Protein AF-R9IZW2-F1 (afdb_monomer)

Radius of gyration: 14.38 Å; Cα contacts (8 Å, |Δi|>4): 57; chains: 1; bounding box: 37×34×37 Å

Structure (mmCIF, N/CA/C/O backbone):
data_AF-R9IZW2-F1
#
_entry.id   AF-R9IZW2-F1
#
loop_
_atom_site.group_PDB
_atom_site.id
_atom_site.type_symbol
_atom_site.label_atom_id
_atom_site.label_alt_id
_atom_site.label_comp_id
_atom_site.label_asym_id
_atom_site.label_entity_id
_atom_site.label_seq_id
_atom_site.pdbx_PDB_ins_code
_atom_site.Cartn_x
_atom_site.Cartn_y
_atom_site.Cartn_z
_atom_site.occupancy
_atom_site.B_iso_or_equiv
_atom_site.auth_seq_id
_atom_site.auth_comp_id
_atom_site.auth_asym_id
_atom_site.auth_atom_id
_atom_site.pdbx_PDB_model_num
ATOM 1 N N . MET A 1 1 ? -7.481 19.840 -6.670 1.00 60.78 1 MET A N 1
ATOM 2 C CA . MET A 1 1 ? -6.842 18.845 -5.778 1.00 60.78 1 MET A CA 1
ATOM 3 C C . MET A 1 1 ? -7.877 17.774 -5.463 1.00 60.78 1 MET A C 1
ATOM 5 O O . MET A 1 1 ? -8.920 18.126 -4.925 1.00 60.78 1 MET A O 1
ATOM 9 N N . PHE A 1 2 ? -7.641 16.519 -5.853 1.00 75.00 2 PHE A N 1
ATOM 10 C CA . PHE A 1 2 ? -8.542 15.389 -5.583 1.00 75.00 2 PHE A CA 1
ATOM 11 C C . PHE A 1 2 ? -8.505 15.033 -4.088 1.00 75.00 2 PHE A C 1
ATOM 13 O O . PHE A 1 2 ? -7.742 14.168 -3.663 1.00 75.00 2 PHE A O 1
ATOM 20 N N . LYS A 1 3 ? -9.286 15.750 -3.272 1.00 78.25 3 LYS A N 1
ATOM 21 C CA . LYS A 1 3 ? -9.297 15.588 -1.806 1.00 78.25 3 LYS A CA 1
ATOM 22 C C . LYS A 1 3 ? -9.733 14.184 -1.370 1.00 78.25 3 LYS A C 1
ATOM 24 O O . LYS A 1 3 ? -9.264 13.702 -0.345 1.00 78.25 3 LYS A O 1
ATOM 29 N N . ASP A 1 4 ? -10.552 13.519 -2.181 1.00 90.88 4 ASP A N 1
ATOM 30 C CA . ASP A 1 4 ? -11.121 12.205 -1.882 1.00 90.88 4 ASP A CA 1
ATOM 31 C C . ASP A 1 4 ? -10.347 11.017 -2.462 1.00 90.88 4 ASP A C 1
ATOM 33 O O . ASP A 1 4 ? -10.679 9.882 -2.137 1.00 90.88 4 ASP A O 1
ATOM 37 N N . ALA A 1 5 ? -9.301 11.227 -3.273 1.00 92.19 5 ALA A N 1
ATOM 38 C CA . ALA A 1 5 ? -8.652 10.128 -4.002 1.00 92.19 5 ALA A CA 1
ATOM 39 C C . ALA A 1 5 ? -8.190 8.985 -3.083 1.00 92.19 5 ALA A C 1
ATOM 41 O O . ALA A 1 5 ? -8.468 7.822 -3.346 1.00 92.19 5 ALA A O 1
ATOM 42 N N . THR A 1 6 ? -7.537 9.306 -1.961 1.00 94.69 6 THR A N 1
ATOM 43 C CA . THR A 1 6 ? -7.060 8.263 -1.036 1.00 94.69 6 THR A CA 1
ATOM 44 C C . THR A 1 6 ? -8.187 7.556 -0.288 1.00 94.69 6 THR A C 1
ATOM 46 O O . THR A 1 6 ? -7.997 6.427 0.143 1.00 94.69 6 THR A O 1
ATOM 49 N N . ARG A 1 7 ? -9.342 8.207 -0.113 1.00 95.62 7 ARG A N 1
ATOM 50 C CA . ARG A 1 7 ? -10.533 7.572 0.455 1.00 95.62 7 ARG A CA 1
ATOM 51 C C . ARG A 1 7 ? -11.122 6.602 -0.564 1.00 95.62 7 ARG A C 1
ATOM 53 O O . ARG A 1 7 ? -11.255 5.435 -0.248 1.00 95.62 7 ARG A O 1
ATOM 60 N N . MET A 1 8 ? -11.328 7.048 -1.804 1.00 95.81 8 MET A N 1
ATOM 61 C CA . MET A 1 8 ? -11.864 6.211 -2.884 1.00 95.81 8 MET A CA 1
ATOM 62 C C . MET A 1 8 ? -11.044 4.933 -3.111 1.00 95.81 8 MET A C 1
ATOM 64 O O . MET A 1 8 ? -11.619 3.863 -3.254 1.00 95.81 8 MET A O 1
ATOM 68 N N . VAL A 1 9 ? -9.708 5.028 -3.103 1.00 96.31 9 VAL A N 1
ATOM 69 C CA . VAL A 1 9 ? -8.839 3.844 -3.243 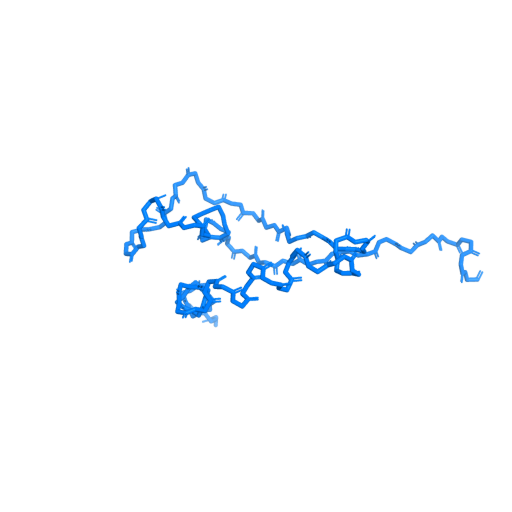1.00 96.31 9 VAL A CA 1
ATOM 70 C C . VAL A 1 9 ? -8.994 2.892 -2.056 1.00 96.31 9 VAL A C 1
ATOM 72 O O . VAL A 1 9 ? -9.111 1.688 -2.252 1.00 96.31 9 VAL A O 1
ATOM 75 N N . ARG A 1 10 ? -9.019 3.412 -0.823 1.00 97.38 10 ARG A N 1
ATOM 76 C CA . ARG A 1 10 ? -9.182 2.581 0.380 1.00 97.38 10 ARG A CA 1
ATOM 77 C C . ARG A 1 10 ? -10.548 1.911 0.432 1.00 97.38 10 ARG A C 1
ATOM 79 O O . ARG A 1 10 ? -10.602 0.728 0.734 1.00 97.38 10 ARG A O 1
ATOM 86 N N . ASP A 1 11 ? -11.609 2.652 0.124 1.00 97.81 11 ASP A N 1
ATOM 87 C CA . ASP A 1 11 ? -12.978 2.137 0.100 1.00 97.81 11 ASP A CA 1
ATOM 88 C C . ASP A 1 11 ? -13.066 0.962 -0.890 1.00 97.81 11 ASP A C 1
ATOM 90 O O . ASP A 1 11 ? -13.536 -0.112 -0.528 1.00 97.81 11 ASP A O 1
ATOM 94 N N . TYR A 1 12 ? -12.475 1.106 -2.083 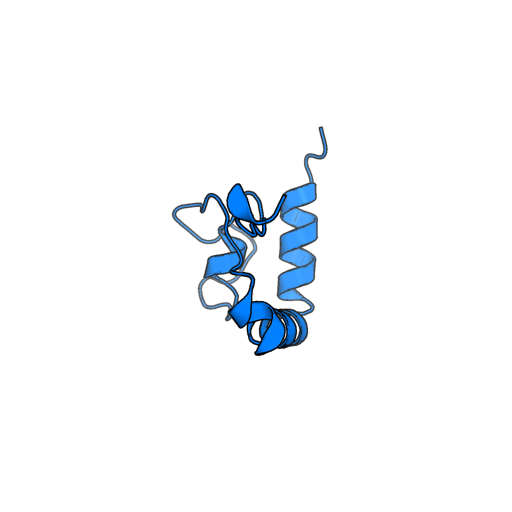1.00 97.81 12 TYR A N 1
ATOM 95 C CA . TYR A 1 12 ? -12.440 0.026 -3.071 1.00 97.81 12 TYR A CA 1
ATOM 96 C C . TYR A 1 12 ? -11.628 -1.192 -2.606 1.00 97.81 12 TYR A C 1
ATOM 98 O O . TYR A 1 12 ? -12.055 -2.322 -2.823 1.00 97.81 12 TYR A O 1
ATOM 106 N N . ILE A 1 13 ? -10.475 -0.987 -1.954 1.00 97.88 13 ILE A N 1
ATOM 107 C CA . ILE A 1 13 ? -9.667 -2.087 -1.395 1.00 97.88 13 ILE A CA 1
ATOM 108 C C . ILE A 1 13 ? -10.446 -2.844 -0.312 1.00 97.88 13 ILE A C 1
ATOM 110 O O . ILE A 1 13 ? -10.364 -4.064 -0.256 1.00 97.88 13 ILE A O 1
ATOM 114 N N . VAL A 1 14 ? -11.199 -2.143 0.540 1.00 98.00 14 VAL A N 1
ATOM 115 C CA . VAL A 1 14 ? -12.023 -2.773 1.586 1.00 98.00 14 VAL A CA 1
ATOM 116 C C . VAL A 1 14 ? -13.152 -3.595 0.975 1.00 98.00 14 VAL A C 1
ATOM 118 O O . VAL A 1 14 ? -13.362 -4.737 1.368 1.00 98.00 14 VAL A O 1
ATOM 121 N N . GLU A 1 15 ? -13.853 -3.039 -0.012 1.00 98.19 15 GLU A N 1
ATOM 122 C CA . GLU A 1 15 ? -14.950 -3.732 -0.695 1.00 98.19 15 GLU A CA 1
ATOM 123 C C . GLU A 1 15 ? -14.467 -4.930 -1.532 1.00 98.19 15 GLU A C 1
ATOM 125 O O . GLU A 1 15 ? -15.227 -5.872 -1.742 1.00 98.19 15 GLU A O 1
ATOM 130 N N . ASN A 1 16 ? -13.207 -4.916 -1.983 1.00 98.31 16 ASN A N 1
ATOM 131 C CA . ASN A 1 16 ? 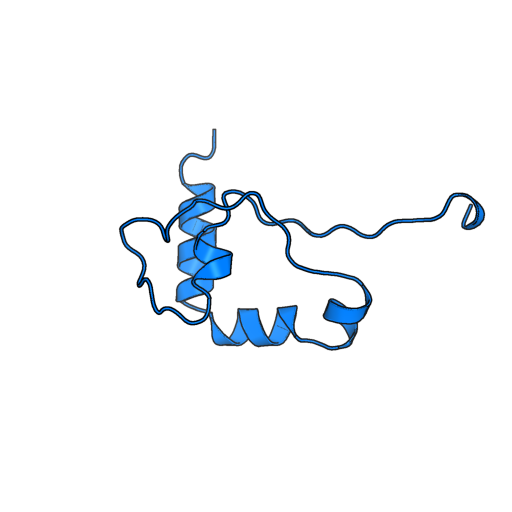-12.649 -5.891 -2.927 1.00 98.31 16 ASN A CA 1
ATOM 132 C C . ASN A 1 16 ? -11.334 -6.514 -2.423 1.00 98.31 16 ASN A C 1
ATOM 134 O O . ASN A 1 16 ? -10.408 -6.754 -3.202 1.00 98.31 16 ASN A O 1
ATOM 138 N N . GLY A 1 17 ? -11.239 -6.784 -1.117 1.00 97.62 17 GLY A N 1
ATOM 139 C CA . GLY A 1 17 ? -10.006 -7.266 -0.483 1.00 97.62 17 GLY A CA 1
ATOM 140 C C . GLY A 1 17 ? -9.470 -8.570 -1.082 1.00 97.62 17 GLY A C 1
ATOM 141 O O . GLY A 1 17 ? -8.276 -8.688 -1.325 1.00 97.62 17 GLY A O 1
ATOM 142 N N . GLU A 1 18 ? -10.339 -9.533 -1.398 1.00 97.94 18 GLU A N 1
ATOM 143 C CA . GLU A 1 18 ? -9.920 -10.804 -2.013 1.00 97.94 18 GLU A CA 1
ATOM 144 C C . GLU A 1 18 ? -9.342 -10.622 -3.424 1.00 97.94 18 GLU A C 1
ATOM 146 O O . GLU A 1 18 ? -8.361 -11.270 -3.787 1.00 97.94 18 GLU A O 1
ATOM 151 N N . GLU A 1 19 ? -9.933 -9.731 -4.227 1.00 98.25 19 GLU A N 1
ATOM 152 C CA . GLU A 1 19 ? -9.411 -9.406 -5.555 1.00 98.25 19 GLU A CA 1
ATOM 153 C C . GLU A 1 19 ? -8.056 -8.707 -5.454 1.00 98.25 19 GLU A C 1
ATOM 155 O O . GLU A 1 19 ? -7.149 -9.037 -6.218 1.00 98.25 19 GLU A O 1
ATOM 160 N N . TRP A 1 20 ? -7.911 -7.790 -4.494 1.00 97.88 20 TRP A N 1
ATOM 161 C CA . TRP A 1 20 ? -6.637 -7.149 -4.199 1.00 97.88 20 TRP A CA 1
ATOM 162 C C . TRP A 1 20 ? -5.553 -8.192 -3.916 1.00 97.88 20 TRP A C 1
ATOM 164 O O . TRP A 1 20 ? -4.561 -8.219 -4.640 1.00 97.88 20 TRP A O 1
ATOM 174 N N . GLU A 1 21 ? -5.773 -9.086 -2.943 1.00 97.69 21 GLU A N 1
ATOM 175 C CA . GLU A 1 21 ? -4.821 -10.151 -2.582 1.00 97.69 21 GLU A CA 1
ATOM 176 C C . GLU A 1 21 ? -4.470 -11.032 -3.780 1.00 97.69 21 GLU A C 1
ATOM 178 O O . GLU A 1 21 ? -3.299 -11.297 -4.034 1.00 97.69 21 GLU A O 1
ATOM 183 N N . ARG A 1 22 ? -5.474 -11.438 -4.565 1.00 98.38 22 ARG A N 1
ATOM 184 C CA . ARG A 1 22 ? -5.261 -12.261 -5.760 1.00 98.38 22 ARG A CA 1
ATOM 185 C C . ARG A 1 22 ? -4.350 -11.580 -6.780 1.00 98.38 22 ARG A C 1
ATOM 187 O O . ARG A 1 22 ? -3.560 -12.265 -7.413 1.00 98.38 22 ARG A O 1
ATOM 194 N N . ILE A 1 23 ? -4.482 -10.267 -6.972 1.00 97.69 23 ILE A N 1
ATOM 195 C CA . ILE A 1 23 ? -3.662 -9.518 -7.933 1.00 97.69 23 ILE A CA 1
ATOM 196 C C . ILE A 1 23 ? -2.238 -9.349 -7.406 1.00 97.69 23 ILE A C 1
ATOM 198 O O . ILE A 1 23 ? -1.289 -9.598 -8.141 1.00 97.69 23 ILE A O 1
ATOM 202 N N . ILE A 1 24 ? -2.079 -8.921 -6.150 1.00 97.25 24 ILE A N 1
ATOM 203 C CA . ILE A 1 24 ? -0.752 -8.598 -5.607 1.00 97.25 24 ILE A CA 1
ATOM 204 C C . ILE A 1 24 ? 0.098 -9.837 -5.315 1.00 97.25 24 ILE A C 1
ATOM 206 O O . ILE A 1 24 ? 1.316 -9.711 -5.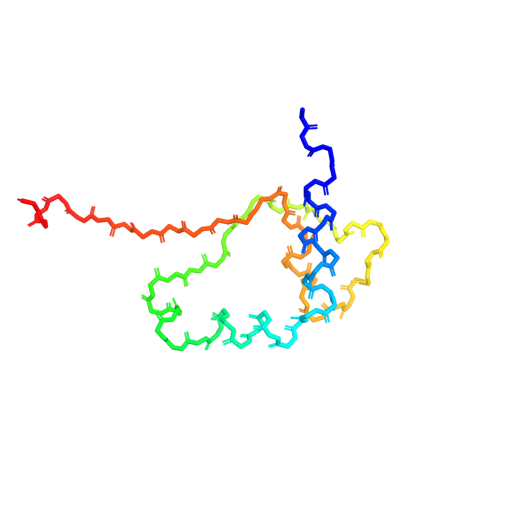264 1.00 97.25 24 ILE A O 1
ATOM 210 N N . HIS A 1 25 ? -0.539 -10.999 -5.145 1.00 97.69 25 HIS A N 1
ATOM 211 C CA . HIS A 1 25 ? 0.108 -12.297 -4.949 1.00 97.69 25 HIS A CA 1
ATOM 212 C C . HIS A 1 25 ? 0.069 -13.184 -6.201 1.00 97.69 25 HIS A C 1
ATOM 214 O O . HIS A 1 25 ? 0.376 -14.376 -6.129 1.00 97.69 25 HIS A O 1
ATOM 220 N N . ASP A 1 26 ? -0.314 -12.637 -7.360 1.00 98.50 26 ASP A N 1
ATOM 221 C CA . ASP A 1 26 ? -0.121 -13.347 -8.622 1.00 98.50 26 ASP A CA 1
ATOM 222 C C . ASP A 1 26 ? 1.391 -13.532 -8.867 1.00 98.50 26 ASP A C 1
ATOM 224 O O . ASP A 1 26 ? 2.142 -12.555 -8.765 1.00 98.50 26 ASP A O 1
ATOM 228 N N . PRO A 1 27 ? 1.872 -14.745 -9.203 1.00 98.12 27 PRO A N 1
ATOM 229 C CA . PRO A 1 27 ? 3.302 -14.991 -9.373 1.00 98.12 27 PRO A CA 1
ATOM 230 C C . PRO A 1 27 ? 3.977 -14.085 -10.408 1.00 98.12 27 PRO A C 1
ATOM 232 O O . PRO A 1 27 ? 5.141 -13.726 -10.237 1.00 98.12 27 PRO A O 1
ATOM 235 N N . GLU A 1 28 ? 3.273 -13.703 -11.478 1.00 97.31 28 GLU A N 1
ATOM 236 C CA . GLU A 1 28 ? 3.833 -12.811 -12.495 1.00 97.31 28 GLU A CA 1
ATOM 237 C C . GLU A 1 28 ? 3.828 -11.354 -12.012 1.00 97.31 28 GLU A C 1
ATOM 239 O O . GLU A 1 28 ? 4.713 -10.585 -12.383 1.00 97.31 28 GLU A O 1
ATOM 244 N N . PHE A 1 29 ? 2.893 -10.978 -11.132 1.00 97.81 29 PHE A N 1
ATOM 245 C CA . PHE A 1 29 ? 2.931 -9.683 -10.455 1.00 97.81 29 PHE A CA 1
ATOM 246 C C . PHE A 1 29 ? 4.122 -9.602 -9.498 1.00 97.81 29 PHE A C 1
ATOM 248 O O . PHE A 1 29 ? 4.941 -8.700 -9.644 1.00 97.81 29 PHE A O 1
ATOM 255 N N . GLU A 1 30 ? 4.269 -10.549 -8.567 1.00 97.12 30 GLU A N 1
ATOM 256 C CA . GLU A 1 30 ? 5.337 -10.532 -7.550 1.00 97.12 30 GLU A CA 1
ATOM 257 C C . GLU A 1 30 ? 6.744 -10.624 -8.151 1.00 97.12 30 GLU A C 1
ATOM 259 O O . GLU A 1 30 ? 7.706 -10.092 -7.596 1.00 97.12 30 GLU A O 1
ATOM 264 N N . LYS A 1 31 ? 6.872 -11.266 -9.316 1.00 96.56 31 LYS A N 1
ATOM 265 C CA . LYS A 1 31 ? 8.122 -11.331 -10.080 1.00 96.56 31 LYS A CA 1
ATOM 266 C C . LYS A 1 31 ? 8.636 -9.954 -10.499 1.00 96.56 31 LYS A C 1
ATOM 268 O O . LYS A 1 31 ? 9.847 -9.775 -10.618 1.00 96.56 31 LYS A O 1
ATOM 273 N N . TYR A 1 32 ? 7.737 -9.005 -10.752 1.00 96.38 32 TYR A N 1
ATOM 274 C CA . TYR A 1 32 ? 8.083 -7.703 -11.322 1.00 96.38 32 TYR A CA 1
ATOM 275 C C . TYR A 1 32 ? 7.773 -6.524 -10.409 1.00 96.38 32 TYR A C 1
ATOM 277 O O . TYR A 1 32 ? 8.418 -5.483 -10.518 1.00 96.38 32 TYR A O 1
ATOM 285 N N . PHE A 1 33 ? 6.796 -6.667 -9.521 1.00 97.50 33 PHE A N 1
ATOM 286 C CA . PHE A 1 33 ? 6.219 -5.565 -8.780 1.00 97.50 33 PHE A CA 1
ATOM 287 C C . PHE A 1 33 ? 6.013 -5.911 -7.312 1.00 97.50 33 PHE A C 1
ATOM 289 O O . PHE A 1 33 ? 5.758 -7.039 -6.902 1.00 97.50 33 PHE A O 1
ATOM 296 N N . THR A 1 34 ? 6.059 -4.870 -6.496 1.00 96.12 34 THR A N 1
ATOM 297 C CA . THR A 1 34 ? 5.575 -4.891 -5.121 1.00 96.12 34 THR A CA 1
ATOM 298 C C . THR A 1 34 ? 4.855 -3.577 -4.891 1.00 96.12 34 THR A C 1
ATOM 300 O O . THR A 1 34 ? 5.335 -2.523 -5.314 1.00 96.12 34 THR A O 1
ATOM 303 N N . VAL A 1 35 ? 3.695 -3.615 -4.235 1.00 97.50 35 VAL A N 1
ATOM 304 C CA . VAL A 1 35 ? 2.949 -2.387 -3.952 1.00 97.50 35 VAL A CA 1
ATOM 305 C C . VAL A 1 35 ? 3.708 -1.556 -2.926 1.00 97.50 35 VAL A C 1
ATOM 307 O O . VAL A 1 35 ? 3.883 -1.964 -1.778 1.00 97.50 35 VAL A O 1
ATOM 310 N N . GLN A 1 36 ? 4.122 -0.357 -3.325 1.00 96.75 36 GLN A N 1
ATOM 311 C CA . GLN A 1 36 ? 4.834 0.579 -2.467 1.00 96.75 36 GLN A CA 1
ATOM 312 C C . GLN A 1 36 ? 4.012 1.838 -2.201 1.00 96.75 36 GLN A C 1
ATOM 314 O O . GLN A 1 36 ? 3.078 2.194 -2.922 1.00 96.75 36 GLN A O 1
ATOM 319 N N . GLY A 1 37 ? 4.359 2.531 -1.120 1.00 95.00 37 GLY A N 1
ATOM 320 C CA . GLY A 1 37 ? 3.611 3.689 -0.665 1.00 95.00 37 GLY A CA 1
ATOM 321 C C . GLY A 1 37 ? 4.239 4.352 0.547 1.00 95.00 37 GLY A C 1
ATOM 322 O O . GLY A 1 37 ? 4.887 3.714 1.372 1.00 95.00 37 GLY A O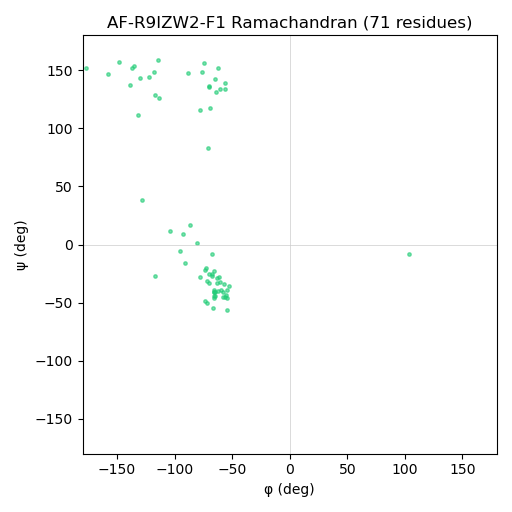 1
ATOM 323 N N . THR A 1 38 ? 4.020 5.660 0.700 1.00 95.62 38 THR A N 1
ATOM 324 C CA . THR A 1 38 ? 4.324 6.313 1.979 1.00 95.62 38 THR A CA 1
ATOM 325 C C . THR A 1 38 ? 3.204 6.000 2.963 1.00 95.62 38 THR A C 1
ATOM 327 O O . THR A 1 38 ? 2.059 6.400 2.757 1.00 95.62 38 THR A O 1
ATOM 330 N N . ALA A 1 39 ? 3.518 5.278 4.035 1.00 95.50 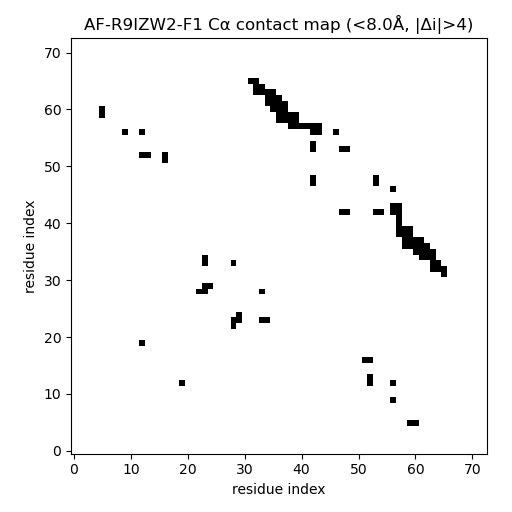39 ALA A N 1
ATOM 331 C CA . ALA A 1 39 ? 2.529 4.823 5.006 1.00 95.50 39 ALA A CA 1
ATOM 332 C C . ALA A 1 39 ? 2.281 5.834 6.140 1.00 95.50 39 ALA A C 1
ATOM 334 O O . ALA A 1 39 ? 3.164 6.578 6.579 1.00 95.50 39 ALA A O 1
ATOM 335 N N . LEU A 1 40 ? 1.048 5.860 6.638 1.00 96.56 40 LEU A N 1
ATOM 336 C CA . LEU A 1 40 ? 0.684 6.417 7.937 1.00 96.56 40 LEU A CA 1
ATOM 337 C C . LEU A 1 40 ? 1.127 5.469 9.061 1.00 96.56 40 LEU A C 1
ATOM 339 O O . LEU A 1 40 ? 1.229 4.263 8.872 1.00 96.56 40 LEU A O 1
ATOM 343 N N . LYS A 1 41 ? 1.321 6.004 10.274 1.00 97.12 41 LYS A N 1
ATOM 344 C CA . LYS A 1 41 ? 1.668 5.185 11.454 1.00 97.12 41 LYS A CA 1
ATOM 345 C C . LYS A 1 41 ? 0.540 4.248 11.900 1.00 97.12 41 LYS A C 1
ATOM 347 O O . LYS A 1 41 ? 0.798 3.250 12.559 1.00 97.12 41 LYS A O 1
ATOM 352 N N . LYS A 1 42 ? -0.711 4.614 11.623 1.00 97.25 42 LYS A N 1
ATOM 353 C CA . LYS A 1 42 ? -1.919 3.895 12.043 1.00 97.25 42 LYS A CA 1
ATOM 354 C C . LYS A 1 42 ? -2.875 3.801 10.862 1.00 97.25 42 LYS A C 1
ATOM 356 O O . LYS A 1 42 ? -2.856 4.682 10.001 1.00 97.25 42 LYS A O 1
ATOM 361 N N . VAL A 1 43 ? -3.714 2.768 10.871 1.00 97.19 43 VAL A N 1
ATOM 362 C CA . VAL A 1 43 ? -4.867 2.672 9.968 1.00 97.19 43 VAL A CA 1
ATOM 363 C C . VAL A 1 43 ? -5.742 3.927 10.157 1.00 97.19 43 VAL A C 1
ATOM 365 O O . VAL A 1 43 ? -5.941 4.340 11.308 1.00 97.19 43 VAL A O 1
ATOM 368 N N . PRO A 1 44 ? -6.199 4.592 9.077 1.00 96.31 44 PRO A N 1
ATOM 369 C CA . PRO A 1 44 ? -7.020 5.793 9.197 1.00 96.31 44 PRO A CA 1
ATOM 370 C C . PRO A 1 44 ? -8.349 5.521 9.913 1.00 96.31 44 PRO A C 1
ATOM 372 O O . PRO A 1 44 ? -8.890 4.421 9.859 1.00 96.31 44 PRO A O 1
ATOM 375 N N . VAL A 1 45 ? -8.891 6.545 10.576 1.00 95.31 45 VAL A N 1
ATOM 376 C CA . VAL A 1 45 ? -10.210 6.463 11.222 1.00 95.31 45 VAL A CA 1
ATOM 377 C C . VAL A 1 45 ? -11.278 6.163 10.167 1.00 95.31 45 VAL A C 1
ATOM 379 O O . VAL A 1 45 ? -11.285 6.804 9.119 1.00 95.31 45 VAL A O 1
ATOM 382 N N . GLY A 1 46 ? -12.168 5.213 10.462 1.00 95.06 46 GLY A N 1
ATOM 383 C CA . GLY A 1 46 ? -13.201 4.734 9.535 1.00 95.06 46 GLY A CA 1
ATOM 384 C C . GLY A 1 46 ? -12.894 3.374 8.902 1.00 95.06 46 GLY A C 1
ATOM 385 O O . GLY A 1 46 ? -13.784 2.797 8.294 1.00 95.06 46 GLY A O 1
ATOM 386 N N . TYR A 1 47 ? -11.684 2.842 9.098 1.00 96.75 47 TYR A N 1
ATOM 387 C CA . TYR A 1 47 ? -11.292 1.505 8.652 1.00 96.75 47 TYR A CA 1
ATOM 388 C C . TYR A 1 47 ? -10.923 0.616 9.847 1.00 96.75 47 TYR A C 1
ATOM 390 O O . TYR A 1 47 ? -10.412 1.104 10.863 1.00 96.75 47 TYR A O 1
ATOM 398 N N . GLU A 1 48 ? -11.175 -0.686 9.729 1.00 95.44 48 GLU A N 1
ATOM 399 C CA . GLU A 1 48 ? -10.853 -1.666 10.770 1.00 95.44 48 GLU A CA 1
ATOM 400 C C . GLU A 1 48 ? -9.337 -1.862 10.889 1.00 95.44 48 GLU A C 1
ATOM 402 O O . GLU A 1 48 ? -8.623 -1.969 9.890 1.00 95.44 48 GLU A O 1
ATOM 407 N N . LYS A 1 49 ? -8.818 -1.891 12.122 1.00 95.44 49 LYS A N 1
ATOM 408 C CA . LYS A 1 49 ? -7.368 -2.018 12.351 1.00 95.44 49 LYS A CA 1
ATOM 409 C C . LYS A 1 49 ? -6.864 -3.416 12.018 1.00 95.44 49 LYS A C 1
ATOM 411 O O . LYS A 1 49 ? -5.716 -3.556 11.614 1.00 95.44 49 LYS A O 1
ATOM 416 N N . GLU A 1 50 ? -7.722 -4.407 12.210 1.00 96.19 50 GLU A N 1
ATOM 417 C CA . GLU A 1 50 ? -7.476 -5.824 11.979 1.00 96.19 50 GLU A CA 1
ATOM 418 C C . GLU A 1 50 ? -7.910 -6.267 10.570 1.00 96.19 50 GLU A C 1
ATOM 420 O O . GLU A 1 50 ? -7.902 -7.461 10.279 1.00 96.19 50 GLU A O 1
ATOM 425 N N . HIS A 1 51 ? -8.270 -5.322 9.688 1.00 96.31 51 HIS A N 1
ATOM 426 C CA . HIS A 1 51 ? -8.612 -5.626 8.299 1.00 96.31 51 HIS A CA 1
ATOM 427 C C . HIS A 1 51 ? -7.451 -6.369 7.614 1.00 96.31 51 HIS A C 1
ATOM 429 O O . HIS A 1 51 ? -6.303 -5.947 7.783 1.00 96.31 51 HIS A O 1
ATOM 435 N N . PRO A 1 52 ? -7.699 -7.403 6.790 1.00 96.88 52 PRO A N 1
ATOM 436 C CA . PRO A 1 52 ? -6.621 -8.144 6.129 1.00 96.88 52 PRO A CA 1
ATOM 437 C C . PRO A 1 52 ? -5.673 -7.235 5.323 1.00 96.88 52 PRO A C 1
ATOM 439 O O . PRO A 1 52 ? -4.456 -7.352 5.422 1.00 96.88 52 PRO A O 1
ATOM 442 N N . GLN A 1 53 ? -6.220 -6.223 4.639 1.00 97.75 53 GLN A N 1
ATOM 443 C CA . GLN A 1 53 ? -5.449 -5.217 3.889 1.00 97.75 53 GLN A CA 1
ATOM 444 C C . GLN A 1 53 ? -4.983 -4.004 4.730 1.00 97.75 53 GLN A C 1
ATOM 446 O O . GLN A 1 53 ? -4.630 -2.965 4.167 1.00 97.75 53 GLN A O 1
ATOM 451 N N . ALA A 1 54 ? -4.979 -4.076 6.068 1.00 97.44 54 ALA A N 1
ATOM 452 C CA . ALA A 1 54 ? -4.700 -2.934 6.953 1.00 97.44 54 ALA A CA 1
ATOM 453 C C . ALA A 1 54 ? -3.382 -2.203 6.639 1.00 97.44 54 ALA A C 1
ATOM 455 O O . ALA A 1 54 ? -3.323 -0.974 6.743 1.00 97.44 54 ALA A O 1
ATOM 456 N N . GLU A 1 55 ? -2.334 -2.918 6.224 1.00 97.19 55 GLU A N 1
ATOM 457 C CA . GLU A 1 55 ? -1.062 -2.297 5.834 1.00 97.19 55 GLU A CA 1
ATOM 458 C C . GLU A 1 55 ? -1.199 -1.433 4.574 1.00 97.19 55 GLU A C 1
ATOM 460 O O . GLU A 1 55 ? -0.712 -0.300 4.546 1.00 97.19 55 GLU A O 1
ATOM 465 N N . TYR A 1 56 ? -1.961 -1.890 3.579 1.00 97.62 56 TYR A N 1
ATOM 466 C CA . TYR A 1 56 ? -2.237 -1.127 2.361 1.00 97.62 56 TYR A CA 1
ATOM 467 C C . TYR A 1 56 ? -3.148 0.073 2.626 1.00 97.62 56 TYR A C 1
ATOM 469 O O . TYR A 1 56 ? -2.961 1.134 2.028 1.00 97.62 56 TYR A O 1
ATOM 477 N N . LEU A 1 57 ? -4.082 -0.027 3.578 1.00 97.75 57 LEU A N 1
ATOM 478 C CA . LEU A 1 57 ? -4.951 1.094 3.959 1.00 97.75 57 LEU A CA 1
ATOM 479 C C . LEU A 1 57 ? -4.175 2.254 4.608 1.00 97.75 57 LEU A C 1
ATOM 481 O O . LEU A 1 57 ? -4.621 3.406 4.568 1.00 97.75 57 LEU A O 1
ATOM 485 N N . LYS A 1 58 ? -2.986 2.001 5.170 1.00 98.00 58 LYS A N 1
ATOM 486 C CA . LYS A 1 58 ? -2.122 3.059 5.723 1.00 98.00 58 LYS A CA 1
ATOM 487 C C . LYS A 1 58 ? -1.468 3.915 4.644 1.00 98.00 58 LYS A C 1
ATOM 489 O O . LYS A 1 58 ? -1.017 5.019 4.960 1.00 98.00 58 LYS A O 1
ATOM 494 N N . PHE A 1 59 ? -1.375 3.451 3.401 1.00 97.50 59 PHE A N 1
ATOM 495 C CA . PHE A 1 59 ? -0.680 4.189 2.354 1.00 97.50 59 PHE A CA 1
ATOM 496 C C . PHE A 1 59 ? -1.371 5.518 2.036 1.00 97.50 59 PHE A C 1
ATOM 498 O O . PHE A 1 5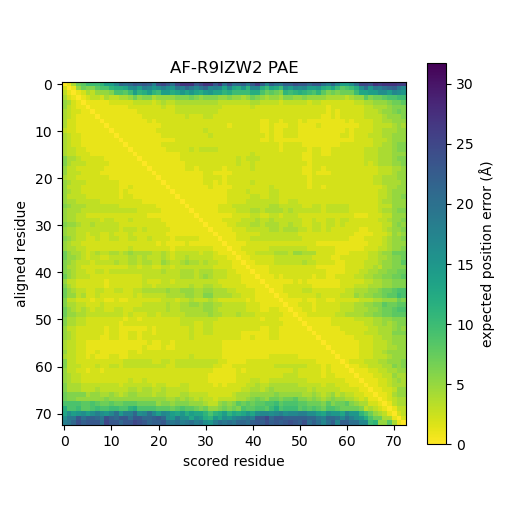9 ? -2.593 5.659 2.066 1.00 97.50 59 PHE A O 1
ATOM 505 N N . LYS A 1 60 ? -0.557 6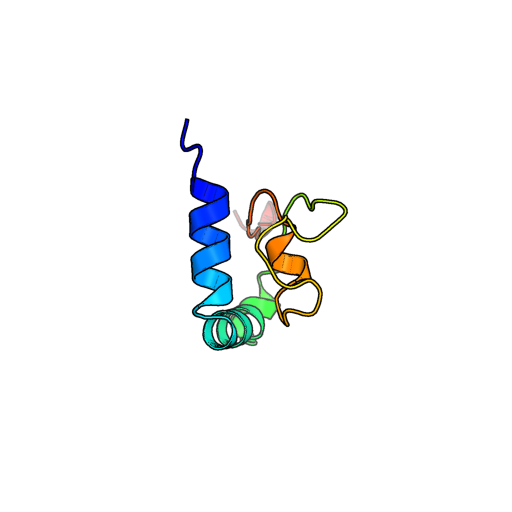.544 1.773 1.00 94.88 60 LYS A N 1
ATOM 506 C CA . LYS A 1 60 ? -0.985 7.863 1.279 1.00 94.88 60 LYS A CA 1
ATOM 507 C C . LYS A 1 60 ? -0.976 7.927 -0.251 1.00 94.88 60 LYS A C 1
ATOM 509 O O . LYS A 1 60 ? -1.536 8.856 -0.823 1.00 94.88 60 LYS A O 1
ATOM 514 N N . ARG A 1 61 ? -0.295 6.970 -0.880 1.00 94.56 61 ARG A N 1
ATOM 515 C CA . ARG A 1 61 ? -0.168 6.743 -2.320 1.00 94.56 61 ARG A CA 1
ATOM 516 C C . ARG A 1 61 ? 0.218 5.281 -2.532 1.00 94.56 61 ARG A C 1
ATOM 518 O O . ARG A 1 61 ? 0.969 4.761 -1.713 1.00 94.56 61 ARG A O 1
ATOM 525 N N . TRP A 1 62 ? -0.247 4.685 -3.619 1.00 96.38 62 TRP A N 1
ATOM 526 C CA . TRP A 1 62 ? 0.090 3.331 -4.049 1.00 96.38 62 TRP A CA 1
ATOM 527 C C . TRP A 1 62 ? 0.796 3.457 -5.388 1.00 96.38 62 TRP A C 1
ATOM 529 O O . TRP A 1 62 ? 0.302 4.165 -6.267 1.00 96.38 62 TRP A O 1
ATOM 539 N N . TYR A 1 63 ? 1.962 2.848 -5.522 1.00 96.50 63 TYR A N 1
ATOM 540 C CA . TYR A 1 63 ? 2.727 2.882 -6.758 1.00 96.50 63 TYR A CA 1
ATOM 541 C C . TYR A 1 63 ? 3.522 1.590 -6.930 1.00 96.50 63 TYR A C 1
ATOM 543 O O . TYR A 1 63 ? 3.791 0.886 -5.955 1.00 96.50 63 TYR A O 1
ATOM 551 N N . LEU A 1 64 ? 3.857 1.299 -8.184 1.00 97.50 64 LEU A N 1
ATOM 552 C CA . LEU A 1 64 ? 4.679 0.174 -8.614 1.00 97.50 64 LEU A CA 1
ATOM 553 C C . LEU A 1 64 ? 5.866 0.743 -9.385 1.00 97.50 64 LEU A C 1
ATOM 555 O O . LEU A 1 64 ? 5.712 1.727 -10.111 1.00 97.50 64 LEU A O 1
ATOM 559 N N . GLU A 1 65 ? 7.027 0.124 -9.238 1.00 95.69 65 GLU A N 1
ATOM 560 C CA . GLU A 1 65 ? 8.244 0.497 -9.954 1.00 95.69 65 GLU A CA 1
ATOM 561 C C . GLU A 1 65 ? 8.847 -0.758 -10.576 1.00 95.69 65 GLU A C 1
ATOM 563 O O . GLU A 1 65 ? 8.801 -1.830 -9.977 1.00 95.69 65 GLU A O 1
ATOM 568 N N . TYR A 1 66 ? 9.405 -0.607 -11.775 1.00 94.06 66 TYR A N 1
ATOM 569 C CA . TYR A 1 66 ? 10.187 -1.636 -12.446 1.00 94.06 66 TYR A CA 1
ATOM 570 C C . TYR A 1 66 ? 11.484 -0.993 -12.944 1.00 94.06 66 TYR A C 1
ATOM 572 O O . TYR A 1 66 ? 11.420 -0.120 -13.818 1.00 94.06 66 TYR A O 1
ATOM 580 N N . PRO A 1 67 ? 12.645 -1.340 -12.365 1.00 89.75 67 PRO A N 1
ATOM 581 C CA . PRO A 1 67 ? 13.917 -0.788 -12.802 1.00 89.75 67 PRO A CA 1
ATOM 582 C C . PRO A 1 67 ? 14.277 -1.346 -14.182 1.00 89.75 67 PRO A C 1
ATOM 584 O O . PRO A 1 67 ? 14.139 -2.540 -14.439 1.00 89.75 67 PRO A O 1
ATOM 587 N N . ILE A 1 68 ? 14.748 -0.470 -15.065 1.00 91.50 68 ILE A N 1
ATOM 588 C CA . ILE A 1 68 ? 15.278 -0.842 -16.377 1.00 91.50 68 ILE A CA 1
ATOM 589 C C . ILE A 1 68 ? 16.767 -0.507 -16.358 1.00 91.50 68 ILE A C 1
ATOM 591 O O . ILE A 1 68 ? 17.130 0.612 -15.998 1.00 91.50 68 ILE A O 1
ATOM 595 N N . GLU A 1 69 ? 17.605 -1.486 -16.686 1.00 90.44 69 GLU A N 1
ATOM 596 C CA . GLU A 1 69 ? 19.059 -1.322 -16.757 1.00 90.44 69 GLU A CA 1
ATOM 597 C C . GLU A 1 69 ? 19.458 -0.568 -18.033 1.00 90.44 69 GLU A C 1
ATOM 599 O O . GLU A 1 69 ? 18.797 -0.694 -19.067 1.00 90.44 69 GLU A O 1
ATOM 604 N N . ASP A 1 70 ? 20.541 0.207 -17.966 1.00 89.75 70 ASP A N 1
ATOM 605 C CA . ASP A 1 70 ? 21.014 1.020 -19.093 1.00 89.75 70 ASP A CA 1
ATOM 606 C C . ASP A 1 70 ? 21.433 0.136 -20.281 1.00 89.75 70 ASP A C 1
ATOM 608 O O . ASP A 1 70 ? 21.207 0.497 -21.433 1.00 89.75 70 ASP A O 1
ATOM 612 N N . GLU A 1 71 ? 21.973 -1.057 -20.013 1.00 86.12 71 GLU A N 1
ATOM 613 C CA . GLU A 1 71 ? 22.378 -2.051 -21.014 1.00 86.12 71 GLU A CA 1
ATOM 614 C C . GLU A 1 71 ? 21.205 -2.669 -21.797 1.00 86.12 71 GLU A C 1
ATOM 616 O O . GLU A 1 71 ? 21.425 -3.400 -22.765 1.00 86.12 71 GLU A O 1
ATOM 621 N N . ALA A 1 72 ? 19.958 -2.398 -21.397 1.00 71.25 72 ALA A N 1
ATOM 622 C CA . ALA A 1 72 ? 18.763 -2.833 -22.116 1.00 71.25 72 ALA A CA 1
ATOM 623 C C . ALA A 1 72 ? 18.403 -1.931 -23.320 1.00 71.25 72 ALA A C 1
ATOM 625 O O . ALA A 1 72 ? 17.399 -2.204 -23.989 1.00 71.25 72 ALA A O 1
ATOM 626 N N . PHE A 1 73 ? 19.200 -0.887 -23.599 1.00 55.41 73 PHE A N 1
ATOM 627 C CA . PHE A 1 73 ? 19.024 0.071 -24.699 1.00 55.41 73 PHE A CA 1
ATOM 628 C C . PHE A 1 73 ? 20.198 0.105 -25.684 1.00 55.41 73 PHE A C 1
ATOM 630 O O . PHE A 1 73 ? 21.369 -0.005 -25.258 1.00 55.41 73 PHE A O 1
#

Foldseek 3Di:
DCPCPLVVVLVVCLVCVVVVCCQQPDPVNVVFWHWDADFDPAQDPPDDRPRPCSRVSRGPDTDIDGDDDPVVD

Mea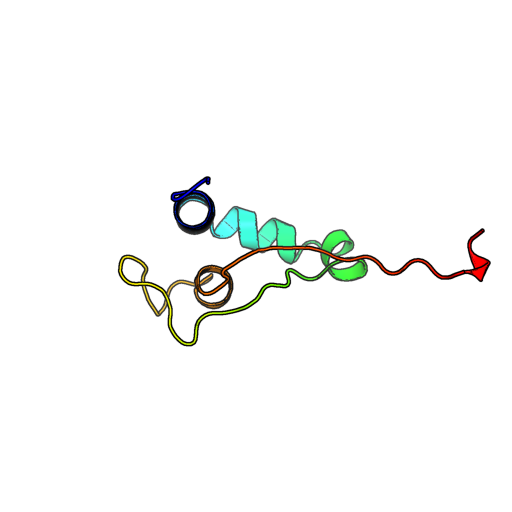n predicted aligned error: 3.65 Å

Secondary structure (DSSP, 8-state):
--TTHHHHHHHHHHHTHHHHHHHHT-HHHHHH---B--B-SSPPTTS-TT-TTHHHHTBS--B------GGG-

Nearest PDB structures (foldseek):
  6nza-assembly1_A  TM=2.712E-01  e=3.384E+00  Escherichia coli K-12
  1fur-assembly1_A-2  TM=2.698E-01  e=6.140E+00  Escherichia coli
  1j3u-assembly1_A  TM=2.903E-01  e=7.009E+00  Bacillus sp. YM55-1
  3ocf-assembly1_B  TM=2.955E-01  e=9.133E+00  Brucella abortus 2308

pLDDT: mean 94.25, std 7.78, range [55.41, 98.5]

Solvent-accessible surface area (backbone atoms only — not comparable to full-atom values): 4611 Å² total; per-residue (Å²): 129,78,85,54,53,66,54,56,55,40,54,50,44,68,78,36,46,69,60,50,52,54,53,64,66,29,70,76,41,51,75,58,38,59,90,38,56,60,65,50,99,53,57,51,90,96,57,63,76,84,41,93,60,28,74,66,53,15,36,75,47,82,47,72,65,72,93,78,64,76,86,81,108

Sequence (73 aa):
MFKDATRMVRDYIVENGEEWERIIHDPEFEKYFTVQGTALKKVPVGYEKEHPQAEYLKFKRWYLEYPIEDEAF